Protein AF-A0A381P6W7-F1 (afdb_monomer)

Structure (mmCIF, N/CA/C/O backbone):
data_AF-A0A381P6W7-F1
#
_entry.id   AF-A0A381P6W7-F1
#
loop_
_atom_site.group_PDB
_atom_site.id
_atom_site.type_symbol
_atom_site.label_atom_id
_atom_site.label_alt_id
_atom_site.label_comp_id
_atom_site.label_asym_id
_atom_site.label_entity_id
_atom_site.label_seq_id
_atom_site.pdbx_PDB_ins_code
_atom_site.Cartn_x
_atom_site.Cartn_y
_atom_site.Cartn_z
_atom_site.occupancy
_atom_site.B_iso_or_equiv
_atom_site.auth_seq_id
_atom_site.auth_comp_id
_atom_site.auth_asym_id
_atom_site.auth_atom_id
_atom_site.pdbx_PDB_model_num
ATOM 1 N N . MET A 1 1 ? -20.034 16.689 25.564 1.00 32.31 1 MET A N 1
ATOM 2 C CA . MET A 1 1 ? -18.617 16.854 25.179 1.00 32.31 1 MET A CA 1
ATOM 3 C C . MET A 1 1 ? -18.414 16.086 23.883 1.00 32.31 1 MET A C 1
ATOM 5 O O . MET A 1 1 ? -18.655 14.887 23.873 1.00 32.31 1 MET A O 1
ATOM 9 N N . LEU A 1 2 ? -18.124 16.777 22.779 1.00 26.62 2 LEU A N 1
ATOM 10 C CA . LEU A 1 2 ? -17.873 16.148 21.479 1.00 26.62 2 LEU A CA 1
ATOM 11 C C . LEU A 1 2 ? -16.421 15.651 21.449 1.00 26.62 2 LEU A C 1
ATOM 13 O O . LEU A 1 2 ? -15.501 16.425 21.688 1.00 26.62 2 LEU A O 1
ATOM 17 N N . ASN A 1 3 ? -16.228 14.355 21.204 1.00 25.84 3 ASN A N 1
ATOM 18 C CA . ASN A 1 3 ? -14.910 13.740 21.046 1.00 25.84 3 ASN A CA 1
ATOM 19 C C . ASN A 1 3 ? -14.319 14.146 19.683 1.00 25.84 3 ASN A C 1
ATOM 21 O O . ASN A 1 3 ? -14.668 13.560 18.660 1.00 25.84 3 ASN A O 1
ATOM 25 N N . SER A 1 4 ? -13.421 15.135 19.669 1.00 38.97 4 SER A N 1
ATOM 26 C CA . SER A 1 4 ? -12.798 15.690 18.452 1.00 38.97 4 SER A CA 1
ATOM 27 C C . SER A 1 4 ? -11.768 14.786 17.753 1.00 38.97 4 SER A C 1
ATOM 29 O O . SER A 1 4 ? -11.229 15.178 16.725 1.00 38.97 4 SER A O 1
ATOM 31 N N . ASN A 1 5 ? -11.514 13.562 18.226 1.00 38.50 5 ASN A N 1
ATOM 32 C CA . ASN A 1 5 ? -10.477 12.695 17.639 1.00 38.50 5 ASN A CA 1
ATOM 33 C C . ASN A 1 5 ? -10.907 11.933 16.371 1.00 38.50 5 ASN A C 1
ATOM 35 O O . ASN A 1 5 ? -10.076 11.296 15.739 1.00 38.50 5 ASN A O 1
ATOM 39 N N . VAL A 1 6 ? -12.181 11.999 15.968 1.00 43.09 6 VAL A N 1
ATOM 40 C CA . VAL A 1 6 ? -12.683 11.298 14.764 1.00 43.09 6 VAL A CA 1
ATOM 41 C C . VAL A 1 6 ? -12.583 12.176 13.501 1.00 43.09 6 VAL A C 1
ATOM 43 O O . VAL A 1 6 ? -12.668 11.684 12.380 1.00 43.09 6 VAL A O 1
ATOM 46 N N . ILE A 1 7 ? -12.354 13.486 13.659 1.00 36.97 7 ILE A N 1
ATOM 47 C CA . ILE A 1 7 ? -12.420 14.474 12.566 1.00 36.97 7 ILE A CA 1
ATOM 48 C C . ILE A 1 7 ? -11.068 14.660 11.842 1.00 36.97 7 ILE A C 1
ATOM 50 O O . ILE A 1 7 ? -11.019 15.304 10.799 1.00 36.97 7 ILE A O 1
ATOM 54 N N . ASN A 1 8 ? -9.975 14.035 12.292 1.00 41.69 8 ASN A N 1
ATOM 55 C CA . ASN A 1 8 ? -8.680 14.178 11.605 1.00 41.69 8 ASN A CA 1
ATOM 56 C C . ASN A 1 8 ? -8.619 13.469 10.242 1.00 41.69 8 ASN A C 1
ATOM 58 O O . ASN A 1 8 ? -7.944 13.958 9.342 1.00 41.69 8 ASN A O 1
ATOM 62 N N . ILE A 1 9 ? -9.386 12.394 10.035 1.00 45.78 9 ILE A N 1
ATOM 63 C CA . ILE A 1 9 ? -9.419 11.667 8.749 1.00 45.78 9 ILE A CA 1
ATOM 64 C C . ILE A 1 9 ? -10.172 12.468 7.670 1.00 45.78 9 ILE A C 1
ATOM 66 O O . ILE A 1 9 ? -9.955 12.291 6.475 1.00 45.78 9 ILE A O 1
ATOM 70 N N . PHE A 1 10 ? -11.072 13.369 8.086 1.00 45.06 10 PHE A N 1
ATOM 71 C CA . PHE A 1 10 ? -11.907 14.157 7.177 1.00 45.06 10 PHE A CA 1
ATOM 72 C C . PHE A 1 10 ? -11.342 15.553 6.875 1.00 45.06 10 PHE A C 1
ATOM 74 O O . PHE A 1 10 ? -11.806 16.178 5.923 1.00 45.06 10 PHE A O 1
ATOM 81 N N . GLN A 1 11 ? -10.375 16.053 7.659 1.00 39.72 11 GLN A N 1
ATOM 82 C CA . GLN A 1 11 ? -9.854 17.424 7.532 1.00 39.72 11 GLN A CA 1
ATOM 83 C C . GLN A 1 11 ? -8.329 17.543 7.366 1.00 39.72 11 GLN A C 1
ATOM 85 O O . GLN A 1 11 ? -7.856 18.643 7.090 1.00 39.72 11 GLN A O 1
ATOM 90 N N . ALA A 1 12 ? -7.546 16.462 7.467 1.00 41.47 12 ALA A N 1
ATOM 91 C CA . ALA A 1 12 ? -6.100 16.535 7.248 1.00 41.47 12 ALA A CA 1
ATOM 92 C C . ALA A 1 12 ? -5.751 16.594 5.749 1.00 41.47 12 ALA A C 1
ATOM 94 O O . ALA A 1 12 ? -5.528 15.597 5.061 1.00 41.47 12 ALA A O 1
ATOM 95 N N . SER A 1 13 ? -5.713 17.827 5.258 1.00 51.69 13 SER A N 1
ATOM 96 C CA . SER A 1 13 ? -4.977 18.278 4.086 1.00 51.69 13 SER A CA 1
ATOM 97 C C . SER A 1 13 ? -3.595 17.604 3.964 1.00 51.69 13 SER A C 1
ATOM 99 O O . SER A 1 13 ? -2.804 17.611 4.898 1.00 51.69 13 SER A O 1
ATOM 101 N N . ASP A 1 14 ? -3.330 17.053 2.776 1.00 51.72 14 ASP A N 1
ATOM 102 C CA . ASP A 1 14 ? -2.030 16.620 2.208 1.00 51.72 14 ASP A CA 1
ATOM 103 C C . ASP A 1 14 ? -1.513 15.191 2.446 1.00 51.72 14 ASP A C 1
ATOM 105 O O . ASP A 1 14 ? -0.741 14.722 1.605 1.00 51.72 14 ASP A O 1
ATOM 109 N N . ASN A 1 15 ? -2.035 14.446 3.426 1.00 61.44 15 ASN A N 1
ATOM 110 C CA . ASN A 1 15 ? -1.612 13.059 3.716 1.00 61.44 15 ASN A CA 1
ATOM 111 C C . ASN A 1 15 ? -2.763 12.035 3.729 1.00 61.44 15 ASN A C 1
ATOM 113 O O . ASN A 1 15 ? -2.717 11.059 4.472 1.00 61.44 15 ASN A O 1
ATOM 117 N N . SER A 1 16 ? -3.812 12.236 2.927 1.00 77.31 16 SER A N 1
ATOM 118 C CA . SER A 1 16 ? -4.831 11.192 2.775 1.00 77.31 16 SER A CA 1
ATOM 119 C C . SER A 1 16 ? -4.233 9.953 2.098 1.00 77.31 16 SER A C 1
ATOM 121 O O . SER A 1 16 ? -3.301 10.058 1.292 1.00 77.31 16 SER A O 1
ATOM 123 N N . ALA A 1 17 ? -4.774 8.776 2.401 1.00 80.00 17 ALA A N 1
ATOM 124 C CA . ALA A 1 17 ? -4.311 7.528 1.811 1.00 80.00 17 ALA A CA 1
ATOM 125 C C . ALA A 1 17 ? -4.386 7.541 0.271 1.00 80.00 17 ALA A C 1
ATOM 127 O O . ALA A 1 17 ? -3.488 7.031 -0.394 1.00 80.00 17 ALA A O 1
ATOM 128 N N . GLU A 1 18 ? -5.383 8.213 -0.317 1.00 86.62 18 GLU A N 1
ATOM 129 C CA . GLU A 1 18 ? -5.460 8.403 -1.770 1.00 86.62 18 GLU A CA 1
ATOM 130 C C . GLU A 1 18 ? -4.269 9.208 -2.303 1.00 86.62 18 GLU A C 1
ATOM 132 O O . GLU A 1 18 ? -3.668 8.823 -3.303 1.00 86.62 18 GLU A O 1
ATOM 137 N N . LYS A 1 19 ? -3.882 10.298 -1.623 1.00 85.19 19 LYS A N 1
ATOM 138 C CA . LYS A 1 19 ? -2.710 11.102 -2.008 1.00 85.19 19 LYS A CA 1
ATOM 139 C C . LYS A 1 19 ? -1.411 10.308 -1.880 1.00 85.19 19 LYS A C 1
ATOM 141 O O . LYS A 1 19 ? -0.513 10.496 -2.693 1.00 85.19 19 LYS A O 1
ATOM 146 N N . ILE A 1 20 ? -1.301 9.439 -0.876 1.00 86.56 20 ILE A N 1
ATOM 147 C CA . ILE A 1 20 ? -0.144 8.552 -0.691 1.00 86.56 20 ILE A CA 1
ATOM 148 C C . ILE A 1 20 ? -0.013 7.586 -1.868 1.00 86.56 20 ILE A C 1
ATOM 150 O O . ILE A 1 20 ? 1.050 7.510 -2.485 1.00 86.56 20 ILE A O 1
ATOM 154 N N . PHE A 1 21 ? -1.098 6.901 -2.228 1.00 91.06 21 PHE A N 1
ATOM 155 C CA . PHE A 1 21 ? -1.083 5.984 -3.365 1.00 91.06 21 PHE A CA 1
ATOM 156 C C . PHE A 1 21 ? -0.881 6.722 -4.694 1.00 91.06 21 PHE A C 1
ATOM 158 O O . PHE A 1 21 ? -0.178 6.210 -5.562 1.00 91.06 21 PHE A O 1
ATOM 165 N N . GLN A 1 22 ? -1.399 7.948 -4.832 1.00 91.44 22 GLN A N 1
ATOM 166 C CA . GLN A 1 22 ? -1.153 8.765 -6.020 1.00 91.44 22 GLN A CA 1
ATOM 167 C C . GLN A 1 22 ? 0.331 9.119 -6.146 1.00 91.44 22 GLN A C 1
ATOM 169 O O . GLN A 1 22 ? 0.910 8.922 -7.208 1.00 91.44 22 GLN A O 1
ATOM 174 N N . LYS A 1 23 ? 0.975 9.551 -5.051 1.00 89.06 23 LYS A N 1
ATOM 175 C CA . LYS A 1 23 ? 2.422 9.817 -5.028 1.00 89.06 23 LYS A CA 1
ATOM 176 C C . LYS A 1 23 ? 3.233 8.578 -5.413 1.00 89.06 23 LYS A C 1
ATOM 178 O O . LYS A 1 23 ? 4.191 8.706 -6.163 1.00 89.06 23 LYS A O 1
ATOM 183 N N . MET A 1 24 ? 2.855 7.387 -4.936 1.00 90.00 24 MET A N 1
ATOM 184 C CA . MET A 1 24 ? 3.524 6.143 -5.343 1.00 90.00 24 MET A CA 1
ATOM 185 C C . MET A 1 24 ? 3.359 5.844 -6.834 1.00 90.00 24 MET A C 1
ATOM 187 O O . MET A 1 24 ? 4.326 5.450 -7.485 1.00 90.00 24 MET A O 1
ATOM 191 N N . SER A 1 25 ? 2.163 6.057 -7.384 1.00 93.81 25 SER A N 1
ATOM 192 C CA . SER A 1 25 ? 1.921 5.900 -8.819 1.00 93.81 25 SER A CA 1
ATOM 193 C C . SER A 1 25 ? 2.780 6.865 -9.638 1.00 93.81 25 SER A C 1
ATOM 195 O O . SER A 1 25 ? 3.479 6.442 -10.558 1.00 93.81 25 SER A O 1
ATOM 197 N N . ASP A 1 26 ? 2.777 8.149 -9.276 1.00 91.75 26 ASP A N 1
ATOM 198 C CA . ASP A 1 26 ? 3.533 9.192 -9.974 1.00 91.75 26 ASP A CA 1
ATOM 199 C C . ASP A 1 26 ? 5.044 8.918 -9.918 1.00 91.75 26 ASP A C 1
ATOM 201 O O . ASP A 1 26 ? 5.742 9.049 -10.923 1.00 91.75 26 ASP A O 1
ATOM 205 N N . GLU A 1 27 ? 5.548 8.479 -8.762 1.00 90.06 27 GLU A N 1
ATOM 206 C CA . GLU A 1 27 ? 6.958 8.144 -8.564 1.00 90.06 27 GLU A CA 1
ATOM 207 C C . GLU A 1 27 ? 7.391 6.939 -9.416 1.00 90.06 27 GLU A C 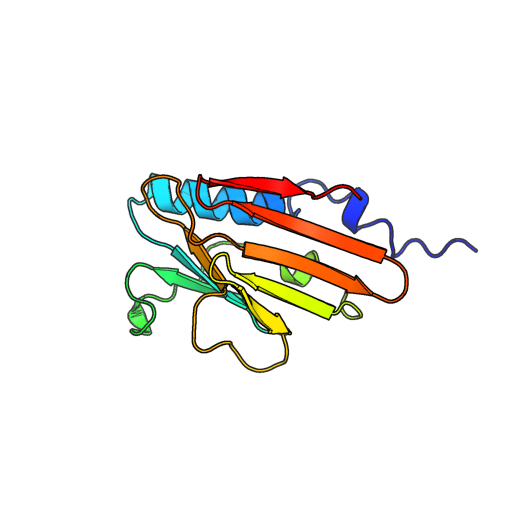1
ATOM 209 O O . GLU A 1 27 ? 8.476 6.954 -10.005 1.00 90.06 27 GLU A O 1
ATOM 214 N N . SER A 1 28 ? 6.543 5.908 -9.523 1.00 92.06 28 SER A N 1
ATOM 215 C CA . SER A 1 28 ? 6.802 4.734 -10.367 1.00 92.06 28 SER A CA 1
ATOM 216 C C . SER A 1 28 ? 6.924 5.114 -11.845 1.00 92.06 28 SER A C 1
ATOM 218 O O . SER A 1 28 ? 7.872 4.697 -12.522 1.00 92.06 28 SER A O 1
ATOM 220 N N . VAL A 1 29 ? 6.012 5.965 -12.328 1.00 93.75 29 VAL A N 1
ATOM 221 C CA . VAL A 1 29 ? 6.030 6.501 -13.697 1.00 93.75 29 VAL A CA 1
ATOM 222 C C . VAL A 1 29 ? 7.266 7.372 -13.921 1.00 93.75 29 VAL A C 1
ATOM 224 O O . VAL A 1 29 ? 7.988 7.174 -14.898 1.00 93.75 29 VAL A O 1
ATOM 227 N N . LEU A 1 30 ? 7.551 8.302 -13.004 1.00 90.00 30 LEU A N 1
ATOM 228 C CA . LEU A 1 30 ? 8.674 9.236 -13.112 1.00 90.00 30 LEU A CA 1
ATOM 229 C C . LEU A 1 30 ? 10.024 8.514 -13.162 1.00 90.00 30 LEU A C 1
ATOM 231 O O . LEU A 1 30 ? 10.896 8.879 -13.952 1.00 90.00 30 LEU A O 1
ATOM 235 N N . LYS A 1 31 ? 10.206 7.490 -12.323 1.00 88.50 31 LYS A N 1
ATOM 236 C CA . LYS A 1 31 ? 11.450 6.713 -12.264 1.00 88.50 31 LYS A CA 1
ATOM 237 C C . LYS A 1 31 ? 11.548 5.637 -13.339 1.00 88.50 31 LYS A C 1
ATOM 239 O O . LYS A 1 31 ? 12.646 5.135 -13.579 1.00 88.50 31 LYS A O 1
ATOM 244 N N . GLY A 1 32 ? 10.434 5.260 -13.966 1.00 91.12 32 GLY A N 1
ATOM 245 C CA . GLY A 1 32 ? 10.387 4.122 -14.880 1.00 91.12 32 GLY A CA 1
ATOM 246 C C . GLY A 1 32 ? 10.612 2.783 -14.166 1.00 91.12 32 GLY A C 1
ATOM 247 O O . GLY A 1 32 ? 11.197 1.872 -14.753 1.00 91.12 32 GLY A O 1
ATOM 248 N N . ARG A 1 33 ? 10.227 2.680 -12.885 1.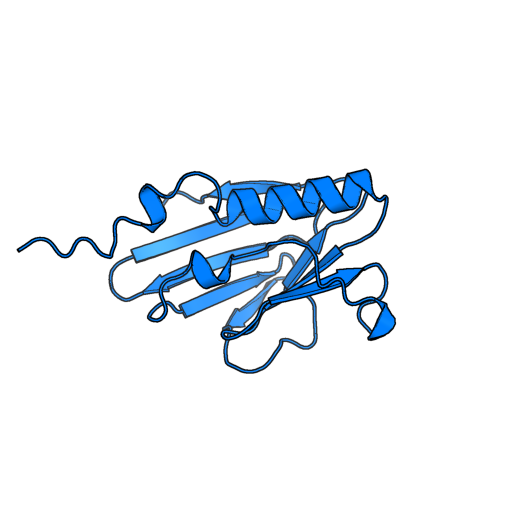00 91.56 33 ARG A N 1
ATOM 249 C CA . ARG A 1 33 ? 10.511 1.534 -12.000 1.00 91.56 33 ARG A CA 1
ATOM 250 C C . ARG A 1 33 ? 9.262 1.056 -11.273 1.00 91.56 33 ARG A C 1
ATOM 252 O O . ARG A 1 33 ? 8.430 1.876 -10.890 1.00 91.56 33 ARG A O 1
ATOM 259 N N . THR A 1 34 ? 9.132 -0.251 -11.059 1.00 93.44 34 THR A N 1
ATOM 260 C CA . THR A 1 34 ? 7.985 -0.793 -10.308 1.00 93.44 34 THR A CA 1
ATOM 261 C C . THR A 1 34 ? 8.190 -0.537 -8.821 1.00 93.44 34 THR A C 1
ATOM 263 O O . THR A 1 34 ? 9.287 -0.765 -8.318 1.00 93.44 34 THR A O 1
ATOM 266 N N . LEU A 1 35 ? 7.151 -0.085 -8.118 1.00 92.50 35 LEU A N 1
ATOM 267 C CA . LEU A 1 35 ? 7.166 0.081 -6.662 1.00 92.50 35 LEU A CA 1
ATOM 268 C C . LEU A 1 35 ? 6.204 -0.908 -6.006 1.00 92.50 35 LEU A C 1
ATOM 270 O O . LEU A 1 35 ? 5.051 -1.025 -6.411 1.00 92.50 35 LEU A O 1
ATOM 274 N N . HIS A 1 36 ? 6.668 -1.593 -4.970 1.00 92.75 36 HIS A N 1
ATOM 275 C CA . HIS A 1 36 ? 5.930 -2.612 -4.235 1.00 92.75 36 HIS A CA 1
ATOM 276 C C . HIS A 1 36 ? 5.702 -2.151 -2.805 1.00 92.75 36 HIS A C 1
ATOM 278 O O . HIS A 1 36 ? 6.662 -1.994 -2.054 1.00 92.75 36 HIS A O 1
ATOM 284 N N . TRP A 1 37 ? 4.444 -1.955 -2.425 1.00 91.75 37 TRP A N 1
ATOM 285 C CA . TRP A 1 37 ? 4.067 -1.507 -1.092 1.00 91.75 37 TRP A CA 1
ATOM 286 C C . TRP A 1 37 ? 3.694 -2.687 -0.198 1.00 91.75 37 TRP A C 1
ATOM 288 O O . TRP A 1 37 ? 2.832 -3.504 -0.535 1.00 91.75 37 TRP A O 1
ATOM 298 N N . PHE A 1 38 ? 4.350 -2.753 0.953 1.00 89.81 38 PHE A N 1
ATOM 299 C CA . PHE A 1 38 ? 4.132 -3.725 2.012 1.00 89.81 38 PHE A CA 1
ATOM 300 C C . PHE A 1 38 ? 3.682 -3.006 3.272 1.00 89.81 38 PHE A C 1
ATOM 302 O O . PHE A 1 38 ? 4.145 -1.906 3.580 1.00 89.81 38 PHE A O 1
ATOM 309 N N . LEU A 1 39 ? 2.819 -3.676 4.022 1.00 88.62 39 LEU A N 1
ATOM 310 C CA . LEU A 1 39 ? 2.221 -3.134 5.224 1.00 88.62 39 LEU A CA 1
ATOM 311 C C . LEU A 1 39 ? 2.150 -4.216 6.300 1.00 88.62 39 LEU A C 1
ATOM 313 O O . LEU A 1 39 ? 1.707 -5.334 6.030 1.00 88.62 39 LEU A O 1
ATOM 317 N N . ASN A 1 40 ? 2.538 -3.853 7.515 1.00 87.44 40 ASN A N 1
ATOM 318 C CA . ASN A 1 40 ? 2.026 -4.462 8.736 1.00 87.44 40 ASN A CA 1
ATOM 319 C C . ASN A 1 40 ? 1.427 -3.340 9.615 1.00 87.44 40 ASN A C 1
ATOM 321 O O . ASN A 1 40 ? 1.398 -2.175 9.217 1.00 87.44 40 ASN A O 1
ATOM 325 N N . ASN A 1 41 ? 0.929 -3.652 10.807 1.00 83.88 41 ASN A N 1
ATOM 326 C CA . ASN A 1 41 ? 0.306 -2.650 11.681 1.00 83.88 41 ASN A CA 1
ATOM 327 C C . ASN A 1 41 ? 1.305 -1.731 12.424 1.00 83.88 41 ASN A C 1
ATOM 329 O O . ASN A 1 41 ? 0.878 -0.897 13.223 1.00 83.88 41 ASN A O 1
ATOM 333 N N . LYS A 1 42 ? 2.617 -1.882 12.192 1.00 83.50 42 LYS A N 1
ATOM 334 C CA . LYS A 1 42 ? 3.703 -1.130 12.853 1.00 83.50 42 LYS A CA 1
ATOM 335 C C . LYS A 1 42 ? 4.550 -0.309 11.886 1.00 83.50 42 LYS A C 1
ATOM 337 O O . LYS A 1 42 ? 5.105 0.710 12.285 1.00 83.50 42 LYS A O 1
ATOM 342 N N . GLU A 1 43 ? 4.698 -0.763 10.652 1.00 84.38 43 GLU A N 1
ATOM 343 C CA . GLU A 1 43 ? 5.589 -0.191 9.656 1.00 84.38 43 GLU A CA 1
ATOM 344 C C . GLU A 1 43 ? 5.090 -0.427 8.226 1.00 84.38 43 GLU A C 1
ATOM 346 O O . GLU A 1 43 ? 4.365 -1.373 7.907 1.00 84.38 43 GLU A O 1
ATOM 351 N N . GLU A 1 44 ? 5.543 0.462 7.348 1.00 85.25 44 GLU A N 1
ATOM 352 C CA . GLU A 1 44 ? 5.331 0.416 5.909 1.00 85.25 44 GLU A CA 1
ATOM 353 C C . GLU A 1 44 ? 6.675 0.228 5.221 1.00 85.25 44 GLU A C 1
ATOM 355 O O . GLU A 1 44 ? 7.683 0.804 5.639 1.00 85.25 44 GLU A O 1
ATOM 360 N N . ARG A 1 45 ? 6.701 -0.558 4.145 1.00 85.88 45 ARG A N 1
ATOM 361 C CA . ARG A 1 45 ? 7.916 -0.751 3.348 1.00 85.88 45 ARG A CA 1
ATOM 362 C C . ARG A 1 45 ? 7.617 -0.629 1.868 1.00 85.88 45 ARG A C 1
ATOM 364 O O . ARG A 1 45 ? 6.568 -1.064 1.398 1.00 85.88 45 ARG A O 1
ATOM 371 N N . ILE A 1 46 ? 8.577 -0.072 1.139 1.00 86.69 46 ILE A N 1
ATOM 372 C CA . ILE A 1 46 ? 8.538 0.018 -0.316 1.00 86.69 46 ILE A CA 1
ATOM 373 C C . ILE A 1 46 ? 9.773 -0.673 -0.870 1.00 86.69 46 ILE A C 1
ATOM 375 O O . ILE A 1 46 ? 10.893 -0.400 -0.437 1.00 86.69 46 ILE A O 1
ATOM 379 N N . TYR A 1 47 ? 9.566 -1.538 -1.853 1.00 87.38 47 TYR A N 1
ATOM 380 C CA . TYR A 1 47 ? 10.640 -2.165 -2.612 1.00 87.38 47 TYR A CA 1
ATOM 381 C C . TYR A 1 47 ? 10.528 -1.788 -4.087 1.00 87.38 47 TYR A C 1
ATOM 383 O O . TYR A 1 47 ? 9.422 -1.642 -4.605 1.00 87.38 47 TYR A O 1
ATOM 391 N N . GLN A 1 48 ? 11.661 -1.640 -4.766 1.00 88.88 48 GLN A N 1
ATOM 392 C CA . GLN A 1 48 ? 11.725 -1.330 -6.191 1.00 88.88 48 GLN A CA 1
ATOM 393 C C . GLN A 1 48 ? 12.059 -2.568 -7.025 1.00 88.88 48 GLN A C 1
ATOM 395 O O . GLN A 1 48 ? 13.003 -3.277 -6.706 1.00 88.88 48 GLN A O 1
ATOM 400 N N . ASP A 1 49 ? 11.354 -2.769 -8.136 1.00 86.25 49 ASP A N 1
ATOM 401 C CA . ASP A 1 49 ? 11.565 -3.829 -9.138 1.00 86.25 49 ASP A CA 1
ATOM 402 C C . ASP A 1 49 ? 11.485 -5.279 -8.618 1.00 86.25 49 ASP A C 1
ATOM 404 O O . ASP A 1 49 ? 10.553 -5.997 -8.967 1.00 86.25 49 ASP A O 1
ATOM 408 N N . ASP A 1 50 ? 12.460 -5.730 -7.825 1.00 80.25 50 ASP A N 1
ATOM 409 C CA . ASP A 1 50 ? 12.486 -7.061 -7.215 1.00 80.25 50 ASP A CA 1
ATOM 410 C C . ASP A 1 50 ? 12.489 -6.936 -5.691 1.00 80.25 50 ASP A C 1
ATOM 412 O O . ASP A 1 50 ? 13.488 -6.570 -5.075 1.00 80.25 50 ASP A O 1
ATOM 416 N N . TYR A 1 51 ? 11.360 -7.264 -5.072 1.00 70.69 51 TYR A N 1
ATOM 417 C CA . TYR A 1 51 ? 11.187 -7.219 -3.622 1.00 70.69 51 TYR A CA 1
ATOM 418 C C . TYR A 1 51 ? 11.743 -8.452 -2.891 1.00 70.69 51 TYR A C 1
AT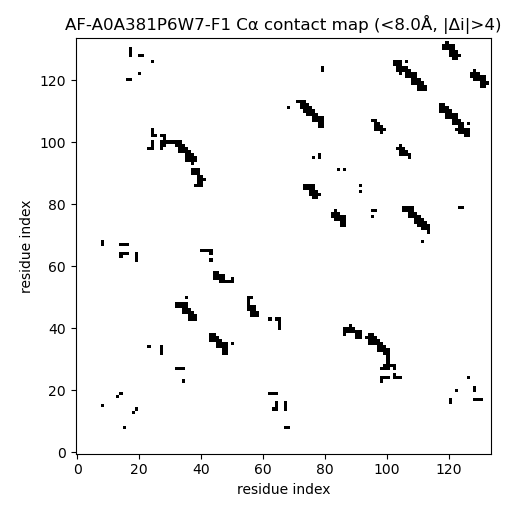OM 420 O O . TYR A 1 51 ? 11.689 -8.496 -1.663 1.00 70.69 51 TYR A O 1
ATOM 428 N N . GLN A 1 52 ? 12.273 -9.453 -3.603 1.00 69.38 52 GLN A N 1
ATOM 429 C CA . GLN A 1 52 ? 12.951 -10.595 -2.977 1.00 69.38 52 GLN A CA 1
ATOM 430 C C . GLN A 1 52 ? 14.407 -10.290 -2.604 1.00 69.38 52 GLN A C 1
ATOM 432 O O . GLN A 1 52 ? 15.029 -11.068 -1.879 1.00 69.38 52 GLN A O 1
ATOM 437 N N . ASN A 1 53 ? 14.946 -9.151 -3.050 1.00 66.19 53 ASN A N 1
ATOM 438 C CA . ASN A 1 53 ? 16.272 -8.676 -2.675 1.00 66.19 53 ASN A CA 1
ATOM 439 C C . ASN A 1 53 ? 16.171 -7.465 -1.726 1.00 66.19 53 ASN A C 1
ATOM 441 O O . ASN A 1 53 ? 15.526 -6.464 -2.032 1.00 66.19 53 ASN A O 1
ATOM 445 N N . ASN A 1 54 ? 16.846 -7.525 -0.574 1.00 61.69 54 ASN A N 1
ATOM 446 C CA . ASN A 1 54 ? 16.864 -6.433 0.409 1.00 61.69 54 ASN A CA 1
ATOM 447 C C . ASN A 1 54 ? 17.520 -5.146 -0.125 1.00 61.69 54 ASN A C 1
ATOM 449 O O . ASN A 1 54 ? 17.242 -4.069 0.398 1.00 61.69 54 ASN A O 1
ATOM 453 N N . GLU A 1 55 ? 18.359 -5.234 -1.163 1.00 58.44 55 GLU A N 1
ATOM 454 C CA . GLU A 1 55 ? 18.977 -4.071 -1.825 1.00 58.44 55 GLU A CA 1
ATOM 455 C C . GLU A 1 55 ? 17.961 -3.183 -2.566 1.00 58.44 55 GLU A C 1
ATOM 457 O O . GLU A 1 55 ? 18.257 -2.034 -2.888 1.00 58.44 55 GLU A O 1
ATOM 462 N N . SER A 1 56 ? 16.750 -3.695 -2.796 1.00 62.16 56 SER A N 1
ATOM 463 C CA . SER A 1 56 ? 15.653 -2.992 -3.463 1.00 62.16 56 SER A CA 1
ATOM 464 C C . SER A 1 56 ? 14.800 -2.138 -2.524 1.00 62.16 56 SER A C 1
ATOM 466 O O . SER A 1 56 ? 13.869 -1.474 -2.983 1.00 62.16 56 SER A O 1
ATOM 468 N N . PHE A 1 57 ? 15.060 -2.173 -1.214 1.00 66.56 57 PHE A N 1
ATOM 469 C CA . PHE A 1 57 ? 14.316 -1.384 -0.236 1.00 66.56 57 PHE A CA 1
ATOM 470 C C . PHE A 1 57 ? 14.570 0.116 -0.436 1.00 66.56 57 PHE A C 1
ATOM 472 O O . PHE A 1 57 ? 15.709 0.583 -0.380 1.00 66.56 57 PHE A O 1
ATOM 479 N N . ILE A 1 58 ? 13.498 0.889 -0.616 1.00 68.50 58 ILE A N 1
ATOM 480 C CA . ILE A 1 58 ? 13.559 2.349 -0.683 1.00 68.50 58 ILE A CA 1
ATOM 481 C C . ILE A 1 58 ? 13.007 2.914 0.620 1.00 68.50 58 ILE A C 1
ATOM 483 O O . ILE A 1 58 ? 11.816 2.820 0.898 1.00 68.50 58 ILE A O 1
ATOM 487 N N . GLN A 1 59 ? 13.876 3.565 1.393 1.00 57.84 59 GLN A N 1
ATOM 488 C CA . GLN A 1 59 ? 13.486 4.232 2.636 1.00 57.84 59 GLN A CA 1
ATOM 489 C C . GLN A 1 59 ? 12.762 5.574 2.399 1.00 57.84 59 GLN A C 1
ATOM 491 O O . GLN A 1 59 ? 12.031 6.029 3.270 1.00 57.84 59 GLN A O 1
ATOM 496 N N . SER A 1 60 ? 12.975 6.236 1.252 1.00 53.47 60 SER A N 1
ATOM 497 C CA . SER A 1 60 ? 12.666 7.667 1.066 1.00 53.47 60 SER A CA 1
ATOM 498 C C . SER A 1 60 ? 11.431 7.966 0.208 1.00 53.47 60 SER A C 1
ATOM 500 O O . SER A 1 60 ? 11.488 8.736 -0.755 1.00 53.47 60 SER A O 1
ATOM 502 N N . LEU A 1 61 ? 10.292 7.403 0.571 1.00 60.00 61 LEU A N 1
ATOM 503 C CA . LEU A 1 61 ? 9.026 8.051 0.264 1.00 60.00 61 LEU A CA 1
ATOM 504 C C . LEU A 1 61 ? 8.403 8.300 1.636 1.00 60.00 61 LEU A C 1
ATOM 506 O O . LEU A 1 61 ? 8.208 7.337 2.368 1.00 60.00 61 LEU A O 1
ATOM 510 N N . ASP A 1 62 ? 8.200 9.566 2.026 1.00 62.56 62 ASP A N 1
ATOM 511 C CA . ASP A 1 62 ? 7.533 9.956 3.284 1.00 62.56 62 ASP A CA 1
ATOM 512 C C . ASP A 1 62 ? 6.061 9.496 3.239 1.00 62.56 62 ASP A C 1
ATOM 514 O O . ASP A 1 62 ? 5.122 10.293 3.146 1.00 62.56 62 ASP A O 1
ATOM 518 N N . LEU A 1 63 ? 5.852 8.181 3.214 1.00 67.00 63 LEU A N 1
ATOM 519 C CA . LEU A 1 63 ? 4.557 7.548 3.298 1.00 67.00 63 LEU A CA 1
ATOM 520 C C . LEU A 1 63 ? 4.235 7.383 4.762 1.00 67.00 63 LEU A C 1
ATOM 522 O O . LEU A 1 63 ? 4.982 6.803 5.544 1.00 67.00 63 LEU A O 1
ATOM 526 N N . LYS A 1 64 ? 3.116 7.990 5.110 1.00 75.00 64 LYS A N 1
ATOM 527 C CA . LYS A 1 64 ? 2.592 8.078 6.458 1.00 75.00 64 LYS A CA 1
ATOM 528 C C . LYS A 1 64 ? 1.159 7.563 6.439 1.00 75.00 64 LYS A C 1
ATOM 530 O O . LYS A 1 64 ? 0.251 8.218 6.946 1.00 75.00 64 LYS A O 1
ATOM 535 N N . PHE A 1 65 ? 0.935 6.440 5.751 1.00 83.88 65 PHE A N 1
ATOM 536 C CA . PHE A 1 65 ? -0.392 5.841 5.648 1.00 83.88 65 PHE A CA 1
ATOM 537 C C . PHE A 1 65 ? -0.839 5.371 7.029 1.00 83.88 65 PHE A C 1
ATOM 539 O O . PHE A 1 65 ? -1.951 5.701 7.431 1.00 83.88 65 PHE A O 1
ATOM 546 N N . LEU A 1 66 ? 0.034 4.716 7.796 1.00 82.94 66 LEU A N 1
ATOM 547 C CA . LEU A 1 66 ? -0.231 4.344 9.182 1.00 82.94 66 LEU A CA 1
ATOM 548 C C . LEU A 1 66 ? -0.495 5.572 10.066 1.00 82.94 66 LEU A C 1
ATOM 550 O O . LEU A 1 66 ? -1.405 5.515 10.885 1.00 82.94 66 LEU A O 1
ATOM 554 N N . ASP A 1 67 ? 0.180 6.709 9.848 1.00 80.38 67 ASP A N 1
ATOM 555 C CA . ASP A 1 67 ? -0.130 7.955 10.578 1.00 80.38 67 ASP A CA 1
ATOM 556 C C . ASP A 1 67 ? -1.520 8.519 10.214 1.00 80.38 67 ASP A C 1
ATOM 558 O O . ASP A 1 67 ? -2.108 9.284 10.982 1.00 80.38 67 ASP A O 1
ATOM 562 N N . SER A 1 68 ? -2.050 8.173 9.033 1.00 74.56 68 SER A N 1
ATOM 563 C CA . SER A 1 68 ? -3.403 8.552 8.601 1.00 74.56 68 SER A CA 1
ATOM 564 C C . SER A 1 68 ? -4.497 7.645 9.183 1.00 74.56 68 SER A C 1
ATOM 566 O O . SER A 1 68 ? -5.685 7.975 9.101 1.00 74.56 68 SER A O 1
ATOM 568 N N . VAL A 1 69 ? -4.109 6.522 9.796 1.00 79.06 69 VAL A N 1
ATOM 569 C CA . VAL A 1 69 ? -5.005 5.525 10.387 1.00 79.06 69 VAL A CA 1
ATOM 570 C C . VAL A 1 69 ? -4.987 5.648 11.912 1.00 79.06 69 VAL A C 1
ATOM 572 O O . VAL A 1 69 ? -3.948 5.828 12.539 1.00 79.06 69 VAL A O 1
ATOM 575 N N . SER A 1 70 ? -6.159 5.567 12.548 1.00 80.88 70 SER A N 1
ATOM 576 C CA . SER A 1 70 ? -6.214 5.560 14.012 1.00 80.88 70 SER A CA 1
ATOM 577 C C . SER A 1 70 ? -5.701 4.228 14.559 1.00 80.88 70 SER A C 1
ATOM 579 O O . SER A 1 70 ? -6.005 3.176 14.006 1.00 80.88 70 SER A O 1
ATOM 581 N N . SER A 1 71 ? -4.979 4.253 15.680 1.00 79.38 71 SER A N 1
ATOM 582 C CA . SER A 1 71 ? -4.394 3.051 16.290 1.00 79.38 71 SER A CA 1
ATOM 583 C C . SER A 1 71 ? -5.416 2.006 16.756 1.00 79.38 71 SER A C 1
ATOM 585 O O . SER A 1 71 ? -5.040 0.867 17.015 1.00 79.38 71 SER A O 1
ATOM 587 N N . ASP A 1 72 ? -6.697 2.372 16.872 1.00 85.12 72 ASP A N 1
ATOM 588 C CA . ASP A 1 72 ? -7.803 1.466 17.204 1.00 85.12 72 ASP A CA 1
ATOM 589 C C . ASP A 1 72 ? -8.499 0.859 15.972 1.00 85.12 72 ASP A C 1
ATOM 591 O O . ASP A 1 72 ? -9.521 0.182 16.112 1.00 85.12 72 ASP A O 1
ATOM 595 N N . SER A 1 73 ? -7.988 1.135 14.770 1.00 88.06 73 SER A N 1
ATOM 596 C CA . SER A 1 73 ? -8.594 0.707 13.511 1.00 88.06 73 SER A CA 1
ATOM 597 C C . SER A 1 73 ? -7.998 -0.603 13.005 1.00 88.06 73 SER A C 1
ATOM 599 O O . SER A 1 73 ? -6.788 -0.809 13.018 1.00 88.06 73 SER A O 1
ATOM 601 N N . GLU A 1 74 ? -8.864 -1.474 12.501 1.00 92.19 74 GLU A N 1
ATOM 602 C CA . GLU A 1 74 ? -8.491 -2.643 11.715 1.00 92.19 74 GLU A CA 1
ATOM 603 C C . GLU A 1 74 ? -8.292 -2.229 10.252 1.00 92.19 74 GLU A C 1
ATOM 605 O O . GLU A 1 74 ? -9.096 -1.470 9.698 1.00 92.19 74 GLU A O 1
ATOM 610 N N . ILE A 1 75 ? -7.237 -2.751 9.622 1.00 92.81 75 ILE A N 1
ATOM 611 C CA . ILE A 1 75 ? -6.960 -2.568 8.197 1.00 92.81 75 ILE A CA 1
ATOM 612 C C . ILE A 1 75 ? -7.134 -3.918 7.500 1.00 92.81 75 ILE A C 1
ATOM 614 O O . ILE A 1 75 ? -6.495 -4.908 7.862 1.00 92.81 75 ILE A O 1
ATOM 618 N N . ILE A 1 76 ? -7.991 -3.945 6.484 1.00 94.81 76 ILE A N 1
ATOM 619 C CA . ILE A 1 76 ? -8.265 -5.115 5.649 1.00 94.81 76 ILE A CA 1
ATOM 620 C C . ILE A 1 76 ? -7.961 -4.744 4.201 1.00 94.81 76 ILE A C 1
ATOM 622 O O . ILE A 1 76 ? -8.452 -3.730 3.703 1.00 94.81 76 ILE A O 1
ATOM 626 N N . ILE A 1 77 ? -7.169 -5.564 3.518 1.00 95.12 77 ILE A N 1
ATOM 627 C CA . ILE A 1 77 ? -6.793 -5.366 2.119 1.00 95.12 77 ILE A CA 1
ATOM 628 C C . ILE A 1 77 ? -7.327 -6.531 1.295 1.00 95.12 77 ILE A C 1
ATOM 630 O O . ILE A 1 77 ? -6.946 -7.675 1.516 1.00 95.12 77 ILE A O 1
ATOM 634 N N . LEU A 1 78 ? -8.189 -6.228 0.328 1.00 96.12 78 LEU A N 1
ATOM 635 C CA . LEU A 1 78 ? -8.670 -7.174 -0.674 1.00 96.12 78 LEU A CA 1
ATOM 636 C C . LEU A 1 78 ? -7.956 -6.895 -1.996 1.00 96.12 78 LEU A C 1
ATOM 638 O O . LEU A 1 78 ? -8.214 -5.869 -2.626 1.00 96.12 78 LEU A O 1
ATOM 642 N N . THR A 1 79 ? -7.059 -7.780 -2.425 1.00 94.62 79 THR A N 1
ATOM 643 C CA . THR A 1 79 ? -6.352 -7.616 -3.703 1.00 94.62 79 THR A CA 1
ATOM 644 C C . THR A 1 79 ? -7.305 -7.805 -4.882 1.00 94.62 79 THR A C 1
ATOM 646 O O . THR A 1 79 ? -8.338 -8.469 -4.765 1.00 94.62 79 THR A O 1
ATOM 649 N N . ALA A 1 80 ? -6.953 -7.281 -6.060 1.00 92.75 80 ALA A N 1
ATOM 650 C CA . ALA A 1 80 ? -7.754 -7.491 -7.271 1.00 92.75 80 ALA A CA 1
ATOM 651 C C . ALA A 1 80 ? -7.889 -8.977 -7.667 1.00 92.75 80 ALA A C 1
ATOM 653 O O . ALA A 1 80 ? -8.809 -9.338 -8.397 1.00 92.75 80 ALA A O 1
ATOM 654 N N . GLN A 1 81 ? -7.000 -9.846 -7.172 1.00 89.56 81 GLN A N 1
ATOM 655 C CA . GLN A 1 81 ? -7.066 -11.297 -7.370 1.00 89.56 81 GLN A CA 1
ATOM 656 C C . GLN A 1 81 ? -8.008 -11.996 -6.369 1.00 89.56 81 GLN A C 1
ATOM 658 O O . GLN A 1 81 ? -8.177 -13.210 -6.443 1.00 89.56 81 GLN A O 1
ATOM 663 N N . GLY A 1 82 ? -8.627 -11.251 -5.447 1.00 91.38 82 GLY A N 1
ATOM 664 C CA . GLY A 1 82 ? -9.588 -11.767 -4.471 1.00 91.38 82 GLY A CA 1
ATOM 665 C C . GLY A 1 82 ? -8.969 -12.288 -3.173 1.00 91.38 82 GLY A C 1
ATOM 666 O O . GLY A 1 82 ? -9.667 -12.935 -2.395 1.00 91.38 82 GLY A O 1
ATOM 667 N N . MET A 1 83 ? -7.683 -12.023 -2.922 1.00 92.50 83 MET A N 1
ATOM 668 C CA . MET A 1 83 ? -7.030 -12.399 -1.666 1.00 92.50 83 MET A CA 1
ATOM 669 C C . MET A 1 83 ? -7.299 -11.337 -0.600 1.00 92.50 83 MET A C 1
ATOM 671 O O . MET A 1 83 ? -7.011 -10.162 -0.821 1.00 92.50 83 MET A O 1
ATOM 675 N N . GLU A 1 84 ? -7.834 -11.748 0.549 1.00 94.69 84 GLU A N 1
ATOM 676 C CA . GLU A 1 84 ? -8.057 -10.874 1.704 1.00 94.69 84 GLU A CA 1
ATOM 677 C C . GLU A 1 84 ? -6.917 -11.024 2.718 1.00 94.69 84 GLU A C 1
ATOM 679 O O . GLU A 1 84 ? -6.597 -12.132 3.154 1.00 94.69 84 GLU A O 1
ATOM 684 N N . TYR A 1 85 ? -6.340 -9.897 3.124 1.00 93.25 85 TYR A N 1
ATOM 685 C CA . TYR A 1 85 ? -5.341 -9.800 4.180 1.00 93.25 85 TYR A CA 1
ATOM 686 C C . TYR A 1 85 ? -5.866 -8.899 5.292 1.00 93.25 85 TYR A C 1
ATOM 688 O O . TYR A 1 85 ? -6.186 -7.733 5.061 1.00 93.25 85 TYR A O 1
ATOM 696 N N . ARG A 1 86 ? -5.926 -9.434 6.511 1.00 93.88 86 ARG A N 1
ATOM 697 C CA . ARG A 1 86 ? -6.121 -8.639 7.726 1.00 93.88 86 ARG A CA 1
ATOM 698 C C . ARG A 1 86 ? -4.752 -8.288 8.271 1.00 93.88 86 ARG A C 1
ATOM 700 O O . ARG A 1 86 ? -3.962 -9.183 8.553 1.00 93.88 86 ARG A O 1
ATOM 707 N N . ILE A 1 87 ? -4.464 -6.998 8.342 1.00 91.56 87 ILE A N 1
ATOM 708 C CA . ILE A 1 87 ? -3.131 -6.511 8.673 1.00 91.56 87 ILE A CA 1
ATOM 709 C C . ILE A 1 87 ? -2.907 -6.640 10.178 1.00 91.56 87 ILE A C 1
ATOM 711 O O . ILE A 1 87 ? -3.650 -6.076 10.981 1.00 91.56 87 ILE A O 1
ATOM 715 N N . ASP A 1 88 ? -1.865 -7.378 10.545 1.00 88.06 88 ASP A N 1
ATOM 716 C CA . ASP A 1 88 ? -1.422 -7.583 11.920 1.00 88.06 88 ASP A CA 1
ATOM 717 C C . ASP A 1 88 ? 0.062 -7.202 12.071 1.00 88.06 88 ASP A C 1
ATOM 719 O O . ASP A 1 88 ? 0.578 -6.400 11.295 1.00 88.06 88 ASP A O 1
ATOM 723 N N . GLU A 1 89 ? 0.746 -7.699 13.103 1.00 81.75 89 GLU A N 1
ATOM 724 C CA . GLU A 1 89 ? 2.158 -7.372 13.346 1.00 81.75 89 GLU A CA 1
ATOM 725 C C . GLU A 1 89 ? 3.130 -8.027 12.351 1.00 81.75 89 GLU A C 1
ATOM 727 O O . GLU A 1 89 ? 4.285 -7.605 12.241 1.00 81.75 89 GLU A O 1
ATOM 732 N N . ASN A 1 90 ? 2.690 -9.050 11.620 1.00 82.44 90 ASN A N 1
ATOM 733 C CA . ASN A 1 90 ? 3.497 -9.757 10.641 1.00 82.44 90 ASN A CA 1
ATOM 734 C C . ASN A 1 90 ? 3.339 -9.109 9.267 1.00 82.44 90 ASN A C 1
ATOM 736 O O . ASN A 1 90 ? 2.242 -8.752 8.841 1.00 82.44 90 ASN A O 1
ATOM 740 N N . PHE A 1 91 ? 4.440 -9.006 8.525 1.00 76.81 91 PHE A N 1
ATOM 741 C CA . PHE A 1 91 ? 4.331 -8.658 7.116 1.00 76.81 91 PHE A CA 1
ATOM 742 C C . PHE A 1 91 ? 3.680 -9.778 6.326 1.00 76.81 91 PHE A C 1
ATOM 744 O O . PHE A 1 91 ? 3.991 -10.961 6.493 1.00 76.81 91 PHE A O 1
ATOM 751 N N . THR A 1 92 ? 2.850 -9.374 5.376 1.00 74.88 92 THR A N 1
ATOM 752 C CA . THR A 1 92 ? 2.423 -10.255 4.304 1.00 74.88 92 THR A CA 1
ATOM 753 C C . THR A 1 92 ? 3.640 -10.661 3.463 1.00 74.88 92 THR A C 1
ATOM 755 O O . THR A 1 92 ? 4.495 -9.826 3.164 1.00 74.88 92 THR A O 1
ATOM 758 N N . PRO A 1 93 ? 3.736 -11.929 3.023 1.00 77.88 93 PRO A N 1
ATOM 759 C CA . PRO A 1 93 ? 4.854 -12.390 2.193 1.00 77.88 93 PRO A CA 1
ATOM 760 C C . PRO A 1 93 ? 4.804 -11.838 0.757 1.00 77.88 93 PRO A C 1
ATOM 762 O O . PRO A 1 93 ? 5.672 -12.134 -0.060 1.00 77.88 93 PRO A O 1
ATOM 765 N N . VAL A 1 94 ? 3.765 -11.070 0.432 1.00 85.88 94 VAL A N 1
ATOM 766 C CA . VAL A 1 94 ? 3.505 -10.475 -0.878 1.00 85.88 94 VAL A CA 1
ATOM 767 C C . VAL A 1 94 ? 3.224 -8.984 -0.714 1.00 85.88 94 VAL A C 1
ATOM 769 O O . VAL A 1 94 ? 2.731 -8.586 0.350 1.00 85.88 94 VAL A O 1
ATOM 772 N N . PRO A 1 95 ? 3.500 -8.161 -1.739 1.00 91.19 95 PRO A N 1
ATOM 773 C CA . PRO A 1 95 ? 3.107 -6.763 -1.711 1.00 91.19 95 PRO A CA 1
ATOM 774 C C . PRO A 1 95 ? 1.585 -6.640 -1.711 1.00 91.19 95 PRO A C 1
ATOM 776 O O . PRO A 1 95 ? 0.884 -7.379 -2.402 1.00 91.19 95 PRO A O 1
ATOM 779 N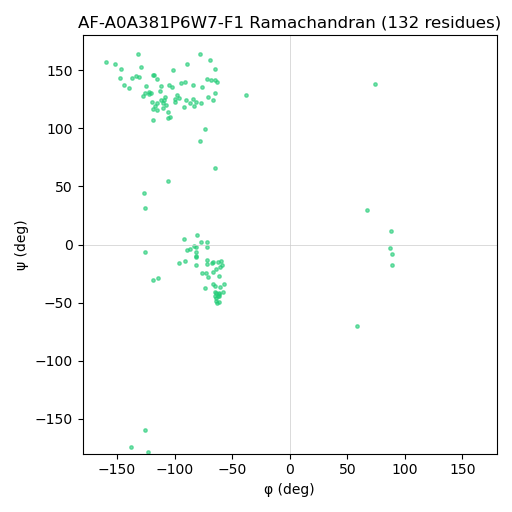 N . MET A 1 96 ? 1.080 -5.674 -0.953 1.00 92.88 96 MET A N 1
ATOM 780 C CA . MET A 1 96 ? -0.346 -5.356 -0.902 1.00 92.88 96 MET A CA 1
ATOM 781 C C . MET A 1 96 ? -0.794 -4.636 -2.167 1.00 92.88 96 MET A C 1
ATOM 783 O O . MET A 1 96 ? -1.885 -4.891 -2.676 1.00 92.88 96 MET A O 1
ATOM 787 N N . ILE A 1 97 ? 0.064 -3.759 -2.693 1.00 94.44 97 ILE A N 1
ATOM 788 C CA . ILE A 1 97 ? -0.155 -3.056 -3.956 1.00 94.44 97 ILE A CA 1
ATOM 789 C C . ILE A 1 97 ? 1.185 -2.915 -4.671 1.00 94.44 97 ILE A C 1
ATOM 791 O O . ILE A 1 97 ? 2.193 -2.580 -4.050 1.00 94.44 97 ILE A O 1
ATOM 795 N N . SER A 1 98 ? 1.196 -3.156 -5.977 1.00 95.50 98 SER A N 1
ATOM 796 C CA . SER A 1 98 ? 2.311 -2.802 -6.857 1.00 95.50 98 SER A CA 1
ATOM 797 C C . SER A 1 98 ? 1.885 -1.690 -7.810 1.00 95.50 98 SER A C 1
ATOM 799 O O . SER A 1 98 ? 0.786 -1.747 -8.362 1.00 95.50 98 SER A O 1
ATOM 801 N N . PHE A 1 99 ? 2.753 -0.702 -7.996 1.00 95.56 99 PHE A N 1
ATOM 802 C CA . PHE A 1 99 ? 2.592 0.424 -8.912 1.00 95.56 99 PHE A CA 1
ATOM 803 C C . PHE A 1 99 ? 3.569 0.239 -10.062 1.00 95.56 99 PHE A C 1
ATOM 805 O O . PHE A 1 99 ? 4.766 0.051 -9.825 1.00 95.56 99 PHE A O 1
ATOM 812 N N . TYR A 1 100 ? 3.052 0.241 -11.287 1.00 96.88 100 TYR A N 1
ATOM 813 C CA . TYR A 1 100 ? 3.837 -0.027 -12.482 1.00 96.88 100 TYR A CA 1
ATOM 814 C C . TYR A 1 100 ? 4.194 1.273 -13.215 1.00 96.88 100 TYR A C 1
ATOM 816 O O . TYR A 1 100 ? 3.386 2.205 -13.239 1.00 96.88 100 TYR A O 1
ATOM 824 N N . PRO A 1 101 ? 5.338 1.318 -13.927 1.00 96.00 101 PRO A N 1
ATOM 825 C CA . PRO A 1 101 ? 5.739 2.483 -14.722 1.00 96.00 101 PRO A CA 1
ATOM 826 C C . PRO A 1 101 ? 4.743 2.895 -15.812 1.00 96.00 101 PRO A C 1
ATOM 828 O O . PRO A 1 101 ? 4.827 4.004 -16.331 1.00 96.00 101 PRO A O 1
ATOM 831 N N . SER A 1 102 ? 3.820 2.003 -16.186 1.00 96.88 102 SER A N 1
ATOM 832 C CA . SER A 1 102 ? 2.729 2.282 -17.124 1.00 96.88 102 SER A CA 1
ATOM 833 C C . SER A 1 102 ? 1.635 3.184 -16.540 1.00 96.88 102 SER A C 1
ATOM 835 O O . SER A 1 102 ? 0.792 3.667 -17.293 1.00 96.88 102 SER A O 1
ATOM 837 N N . GLY A 1 103 ? 1.625 3.403 -15.221 1.00 94.56 103 GLY A N 1
ATOM 838 C CA . GLY A 1 103 ? 0.527 4.036 -14.486 1.00 94.56 103 GLY A CA 1
ATOM 839 C C . GLY A 1 103 ? -0.557 3.048 -14.039 1.00 94.56 103 GLY A C 1
ATOM 840 O O . GLY A 1 103 ? -1.491 3.436 -13.347 1.00 94.56 103 GLY A O 1
ATOM 841 N N . GLU A 1 104 ? -0.442 1.770 -14.401 1.00 97.94 104 GLU A N 1
ATOM 842 C CA . GLU A 1 104 ? -1.312 0.709 -13.893 1.00 97.94 104 GLU A CA 1
ATOM 843 C C . GLU A 1 104 ? -0.905 0.287 -12.473 1.00 97.94 104 GLU A C 1
ATOM 845 O O . GLU A 1 104 ? 0.215 0.533 -12.013 1.00 97.94 104 GLU A O 1
ATOM 850 N N . THR A 1 105 ? -1.802 -0.419 -11.784 1.00 97.6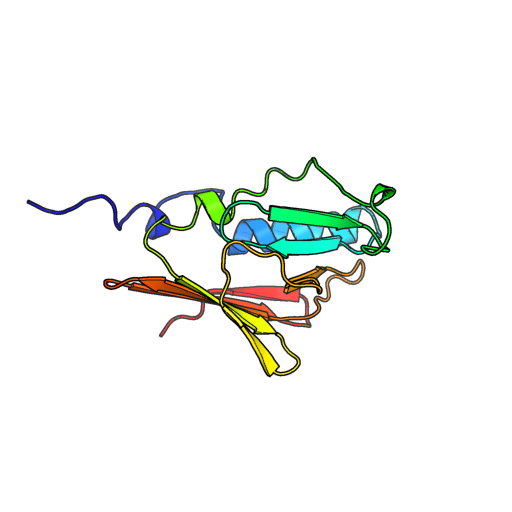2 105 THR A N 1
ATOM 851 C CA . THR A 1 105 ? -1.511 -1.020 -10.473 1.00 97.62 105 THR A CA 1
ATOM 852 C C . THR A 1 105 ? -1.949 -2.479 -10.411 1.00 97.62 105 THR A C 1
ATOM 854 O O . THR 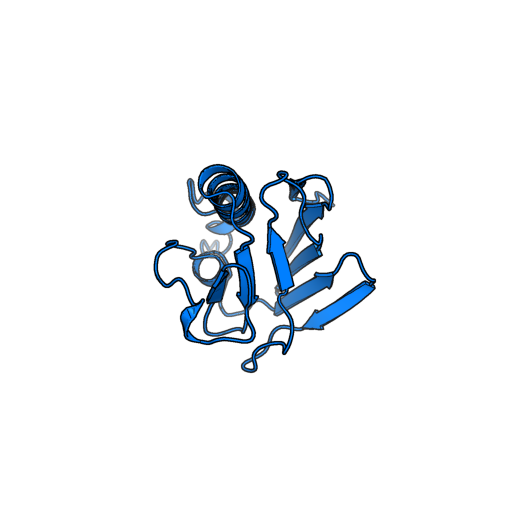A 1 105 ? -2.764 -2.938 -11.213 1.00 97.62 105 THR A O 1
ATOM 857 N N . SER A 1 106 ? -1.458 -3.225 -9.419 1.00 96.56 106 SER A N 1
ATOM 858 C CA . SER A 1 106 ? -1.951 -4.584 -9.141 1.00 96.56 106 SER A CA 1
ATOM 859 C C . SER A 1 106 ? -3.396 -4.609 -8.624 1.00 96.56 106 SER A C 1
ATOM 861 O O . SER A 1 106 ? -4.026 -5.666 -8.641 1.00 96.56 106 SER A O 1
ATOM 863 N N . GLY A 1 107 ? -3.904 -3.455 -8.180 1.00 96.69 107 GLY A N 1
ATOM 864 C CA . GLY A 1 107 ? -5.252 -3.231 -7.678 1.00 96.69 107 GLY A CA 1
ATOM 865 C C . GLY A 1 107 ? -5.525 -3.798 -6.280 1.00 96.69 107 GLY A C 1
ATOM 866 O O . GLY A 1 107 ? -5.147 -4.925 -5.957 1.00 96.69 107 GLY A O 1
ATOM 867 N N . ALA A 1 108 ? -6.232 -3.022 -5.457 1.00 96.75 108 ALA A N 1
ATOM 868 C CA . ALA A 1 108 ? -6.719 -3.442 -4.148 1.00 96.75 108 ALA A CA 1
ATOM 869 C C . ALA A 1 108 ? -7.883 -2.567 -3.654 1.00 96.75 108 ALA A C 1
ATOM 871 O O . ALA A 1 108 ? -8.017 -1.400 -4.028 1.00 96.75 108 ALA A O 1
ATOM 872 N N . ILE A 1 109 ? -8.694 -3.119 -2.754 1.00 96.44 109 ILE A N 1
ATOM 873 C CA . ILE A 1 109 ? -9.608 -2.362 -1.900 1.00 96.44 109 ILE A CA 1
ATOM 874 C C . ILE A 1 109 ? -9.042 -2.381 -0.485 1.00 96.44 109 ILE A C 1
ATOM 876 O O . ILE A 1 109 ? -8.889 -3.445 0.112 1.00 96.44 109 ILE A O 1
ATOM 880 N N . ILE A 1 110 ? -8.759 -1.199 0.052 1.00 94.62 110 ILE A N 1
ATOM 881 C CA . ILE A 1 110 ? -8.313 -1.012 1.429 1.00 94.62 110 ILE A CA 1
ATOM 882 C C . ILE A 1 110 ? -9.519 -0.582 2.252 1.00 94.62 110 ILE A C 1
ATOM 884 O O . ILE A 1 110 ? -10.148 0.434 1.953 1.00 94.62 110 ILE A O 1
ATOM 888 N N . THR A 1 111 ? -9.832 -1.344 3.291 1.00 94.38 111 THR A N 1
ATOM 889 C CA . THR A 1 111 ? -10.851 -1.016 4.287 1.00 94.38 111 THR A CA 1
ATOM 890 C C . THR A 1 111 ? -10.160 -0.699 5.604 1.00 94.38 111 THR A C 1
ATOM 892 O O . THR A 1 111 ? -9.444 -1.534 6.143 1.00 94.38 111 THR A O 1
ATOM 895 N N . ILE A 1 112 ? -10.389 0.502 6.122 1.00 91.50 112 ILE A N 1
ATOM 896 C CA . ILE A 1 112 ? -9.977 0.944 7.452 1.00 91.50 112 ILE A CA 1
ATOM 897 C C . ILE A 1 112 ? -11.251 1.080 8.275 1.00 91.50 112 ILE A C 1
ATOM 899 O O . ILE A 1 112 ? -12.131 1.874 7.929 1.00 91.50 112 ILE A O 1
ATOM 903 N N . GLN A 1 113 ? -11.381 0.302 9.342 1.00 91.06 113 GLN A N 1
ATOM 904 C CA . GLN A 1 113 ? -12.607 0.273 10.133 1.00 91.06 113 GLN A CA 1
ATOM 905 C C . GLN A 1 113 ? -12.330 0.264 11.631 1.00 91.06 113 GLN A C 1
ATOM 907 O O . GLN A 1 113 ? -11.407 -0.385 12.108 1.00 91.06 113 GLN A O 1
ATOM 912 N N . ASN A 1 114 ? -13.173 0.959 12.384 1.00 88.50 114 ASN A N 1
ATOM 913 C CA . ASN A 1 114 ? -13.243 0.844 13.834 1.00 88.50 114 ASN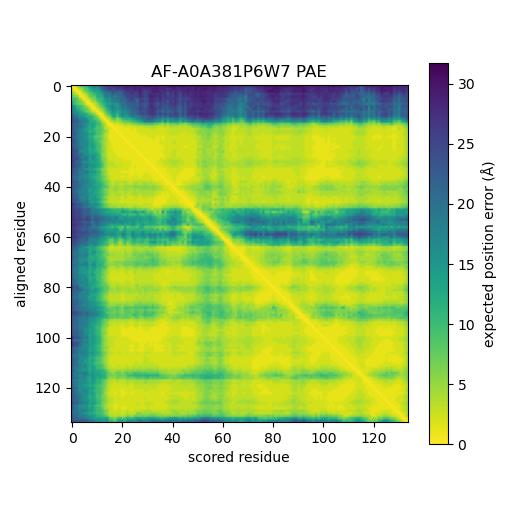 A CA 1
ATOM 914 C C . ASN A 1 114 ? -14.711 0.826 14.279 1.00 88.50 114 ASN A C 1
ATOM 916 O O . ASN A 1 114 ? -15.632 0.814 13.465 1.00 88.50 114 ASN A O 1
ATOM 920 N N . THR A 1 115 ? -14.948 0.852 15.589 1.00 86.56 115 THR A N 1
ATOM 921 C CA . THR A 1 115 ? -16.309 0.808 16.159 1.00 86.56 115 THR A CA 1
ATOM 922 C C . THR A 1 115 ? -17.224 1.963 15.728 1.00 86.56 115 THR A C 1
ATOM 924 O O . THR A 1 115 ? -18.430 1.894 15.957 1.00 86.56 115 THR A O 1
ATOM 927 N N . LYS A 1 116 ? -16.679 3.036 15.140 1.00 83.25 116 LYS A N 1
ATOM 928 C CA . LYS A 1 116 ? -17.409 4.271 14.812 1.00 83.25 116 LYS A CA 1
ATOM 929 C C . LYS A 1 116 ? -17.515 4.538 13.318 1.00 83.25 116 LYS A C 1
ATOM 931 O O . LYS A 1 116 ? -18.450 5.222 12.911 1.00 83.25 116 LYS A O 1
ATOM 936 N N . LEU A 1 117 ? -16.550 4.082 12.521 1.00 83.25 117 LEU A N 1
ATOM 937 C CA . LEU A 1 117 ? -16.492 4.389 11.097 1.00 83.25 117 LEU A CA 1
ATOM 938 C C . LEU A 1 117 ? -15.917 3.232 10.285 1.00 83.25 117 LEU A C 1
ATOM 940 O O . LEU A 1 117 ? -15.073 2.473 10.753 1.00 83.25 117 LEU A O 1
ATOM 944 N N . THR A 1 118 ? -16.351 3.151 9.033 1.00 88.94 118 THR A N 1
ATOM 945 C CA . THR A 1 118 ? -15.710 2.359 7.985 1.00 88.94 118 THR A CA 1
ATOM 946 C C . THR A 1 118 ? -15.314 3.305 6.863 1.00 88.94 118 THR A C 1
ATOM 948 O O . THR A 1 118 ? -16.101 4.145 6.427 1.00 88.94 118 THR A O 1
ATOM 951 N N . TYR A 1 119 ? -14.068 3.206 6.429 1.00 87.44 119 TYR A N 1
ATOM 952 C CA . TYR A 1 119 ? -13.492 4.009 5.368 1.00 87.44 119 TYR A CA 1
ATOM 953 C C . TYR A 1 119 ? -12.862 3.076 4.343 1.00 87.44 119 TYR A C 1
ATOM 955 O O . TYR A 1 119 ? -12.089 2.188 4.691 1.00 87.44 119 TYR A O 1
ATOM 963 N N . LYS A 1 120 ? -13.235 3.254 3.077 1.00 93.06 120 LYS A N 1
ATOM 964 C CA . LYS A 1 120 ? -12.827 2.374 1.986 1.00 93.06 120 LYS A CA 1
ATOM 965 C C . LYS A 1 120 ? -12.168 3.164 0.870 1.00 93.06 120 LYS A C 1
ATOM 967 O O . LYS A 1 120 ? -12.668 4.215 0.461 1.00 93.06 120 LYS A O 1
ATOM 972 N N . ILE A 1 121 ? -11.075 2.622 0.355 1.00 93.25 121 ILE A N 1
ATOM 973 C CA . ILE A 1 121 ? -10.300 3.176 -0.751 1.00 93.25 121 ILE A CA 1
ATOM 974 C C . ILE A 1 121 ? -10.178 2.089 -1.810 1.00 93.25 121 ILE A C 1
ATOM 976 O O . ILE A 1 121 ? -9.797 0.964 -1.498 1.00 93.25 121 ILE A O 1
ATOM 980 N N . ALA A 1 122 ? -10.482 2.428 -3.055 1.00 95.38 122 ALA A N 1
ATOM 981 C CA . ALA A 1 122 ? -10.174 1.603 -4.209 1.00 95.38 122 ALA A CA 1
ATOM 982 C C . ALA A 1 122 ? -8.905 2.129 -4.877 1.00 95.38 122 ALA A C 1
ATOM 984 O O . ALA A 1 122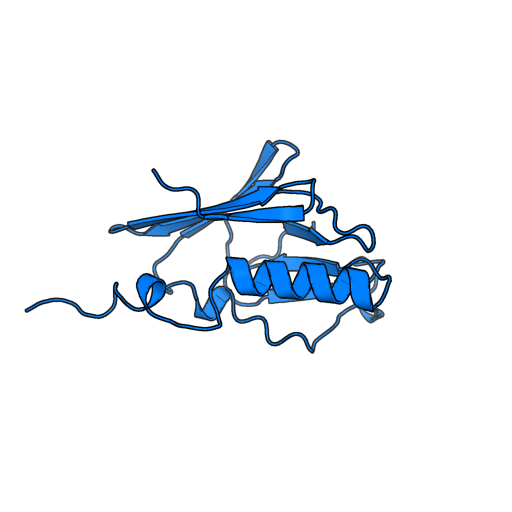 ? -8.855 3.292 -5.276 1.00 95.38 122 ALA A O 1
ATOM 985 N N . VAL A 1 123 ? -7.919 1.255 -5.042 1.00 96.88 123 VAL A N 1
ATOM 986 C CA . VAL A 1 123 ? -6.822 1.417 -5.994 1.00 96.88 123 VAL A CA 1
ATOM 987 C C . VAL A 1 123 ? -7.120 0.453 -7.134 1.00 96.88 123 VAL A C 1
ATOM 989 O O . VAL A 1 123 ? -7.103 -0.762 -6.945 1.00 96.88 123 VAL A O 1
ATOM 992 N N . LYS A 1 124 ? -7.503 0.970 -8.299 1.00 96.50 124 LYS A N 1
ATOM 993 C CA . LYS A 1 124 ? -7.926 0.151 -9.440 1.00 96.50 124 LYS A CA 1
ATOM 994 C C . LYS A 1 124 ? -6.734 -0.212 -10.318 1.00 96.50 124 LYS A C 1
ATOM 996 O O . LYS A 1 124 ? -5.738 0.507 -10.379 1.00 96.50 124 LYS A O 1
ATOM 1001 N N . THR A 1 125 ? -6.860 -1.311 -11.058 1.00 96.88 125 THR A N 1
ATOM 1002 C CA . THR A 1 125 ? -5.789 -1.811 -11.931 1.00 96.88 125 THR A CA 1
ATOM 1003 C C . THR A 1 125 ? -5.400 -0.830 -13.037 1.00 96.88 125 THR A C 1
ATOM 1005 O O . THR A 1 125 ? -4.252 -0.804 -13.455 1.00 96.88 125 THR A O 1
ATOM 1008 N N . ASN A 1 126 ? -6.323 0.035 -13.459 1.00 95.69 126 ASN A N 1
ATOM 1009 C CA . ASN A 1 126 ? -6.078 1.102 -14.431 1.00 95.69 126 ASN A CA 1
ATOM 1010 C C . ASN A 1 126 ? -5.408 2.362 -13.838 1.00 95.69 126 ASN A C 1
ATOM 1012 O O . ASN A 1 126 ? -5.377 3.385 -14.516 1.00 95.69 126 ASN A O 1
ATOM 1016 N N . GLY A 1 127 ? -4.954 2.329 -12.581 1.00 93.75 127 GLY A N 1
ATOM 1017 C CA . GLY A 1 127 ? -4.308 3.469 -11.920 1.00 93.75 127 GLY A CA 1
ATOM 1018 C C . GLY A 1 127 ? -5.250 4.422 -11.188 1.00 93.75 127 GLY A C 1
ATOM 1019 O O . GLY A 1 127 ? -4.790 5.295 -10.459 1.00 93.75 127 GLY A O 1
ATOM 1020 N N . GLU A 1 128 ? -6.569 4.273 -11.333 1.00 95.81 128 GLU A N 1
ATOM 1021 C CA . GLU A 1 128 ? -7.521 5.157 -10.656 1.00 95.81 128 GLU A CA 1
ATOM 1022 C C . GLU A 1 128 ? -7.554 4.878 -9.146 1.00 95.81 128 GLU A C 1
ATOM 1024 O O . GLU A 1 128 ? -7.800 3.748 -8.713 1.00 95.81 128 GLU A O 1
ATOM 1029 N N . ILE A 1 129 ? -7.366 5.925 -8.341 1.00 94.38 129 ILE A N 1
ATOM 1030 C CA . ILE A 1 129 ? -7.417 5.863 -6.879 1.00 94.38 129 ILE A CA 1
ATOM 1031 C C . ILE A 1 129 ? -8.592 6.706 -6.392 1.00 94.38 129 ILE A C 1
ATOM 1033 O O . ILE A 1 129 ? -8.669 7.903 -6.668 1.00 94.38 129 ILE A O 1
ATOM 1037 N N . ALA A 1 130 ? -9.518 6.090 -5.659 1.00 91.56 130 ALA A N 1
ATOM 1038 C CA . ALA A 1 130 ? -10.734 6.764 -5.226 1.00 91.56 130 ALA A CA 1
ATOM 1039 C C . ALA A 1 130 ? -11.238 6.273 -3.870 1.00 91.56 130 ALA A C 1
ATOM 1041 O O . ALA A 1 130 ? -11.244 5.079 -3.569 1.00 91.56 130 A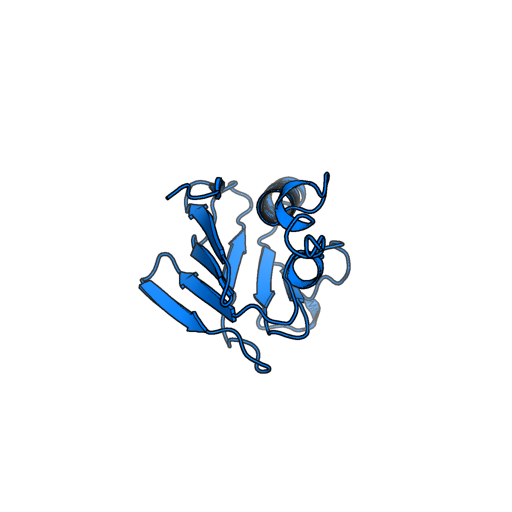LA A O 1
ATOM 1042 N N . LYS A 1 131 ? -11.774 7.205 -3.081 1.00 89.94 131 LYS A N 1
ATOM 1043 C CA . LYS A 1 131 ? -12.609 6.879 -1.926 1.00 89.94 131 LYS A CA 1
ATOM 1044 C C . LYS A 1 131 ? -13.900 6.209 -2.389 1.00 89.94 131 LYS A C 1
ATOM 1046 O O . LYS A 1 131 ? -14.619 6.764 -3.222 1.00 89.94 131 LYS A O 1
ATOM 1051 N N . ILE A 1 132 ? -14.246 5.081 -1.783 1.00 87.31 132 ILE A N 1
ATOM 1052 C CA . ILE A 1 132 ? -15.570 4.481 -1.943 1.00 87.31 132 ILE A CA 1
ATOM 1053 C C . ILE A 1 132 ? -16.509 5.189 -0.962 1.00 87.31 132 ILE A C 1
ATOM 1055 O O . ILE A 1 132 ? -16.276 5.194 0.249 1.00 87.31 132 ILE A O 1
ATOM 1059 N N . LYS A 1 133 ? -17.545 5.843 -1.493 1.00 73.12 133 LYS A N 1
ATOM 1060 C CA . LYS A 1 133 ? -18.653 6.371 -0.691 1.00 73.12 133 LYS A CA 1
ATOM 1061 C C . LYS A 1 133 ? -19.715 5.279 -0.592 1.00 73.12 133 LYS A C 1
ATOM 1063 O O . LYS A 1 133 ? -20.134 4.772 -1.631 1.00 73.12 133 LYS A O 1
ATOM 1068 N N . GLU A 1 134 ? -20.091 4.925 0.631 1.00 57.84 134 GLU A N 1
ATOM 1069 C CA . GLU A 1 134 ? -21.291 4.128 0.921 1.00 57.84 134 GLU A CA 1
ATOM 1070 C C . GLU A 1 134 ? -22.516 5.037 1.048 1.00 57.84 134 GLU A C 1
ATOM 1072 O O . GLU A 1 134 ? -22.350 6.185 1.533 1.00 57.84 134 GLU A O 1
#

Solvent-accessible surface area (backbone atoms only — not comparable to full-atom values): 7647 Å² total; per-residue (Å²): 135,84,78,71,82,72,53,56,79,81,64,52,82,89,53,42,61,58,53,48,55,47,51,49,32,52,49,9,36,74,69,65,38,34,37,31,35,35,55,30,73,83,52,75,45,38,21,40,76,49,72,92,43,79,87,25,57,52,82,87,61,98,72,48,55,69,79,56,47,60,93,80,45,49,44,35,40,34,29,68,88,69,52,76,44,74,54,37,88,58,68,61,98,56,62,62,39,38,25,30,42,87,43,32,29,61,15,28,40,42,37,43,33,44,100,86,50,78,45,39,36,38,38,35,46,81,45,53,64,43,74,57,82,130

Foldseek 3Di:
DDDPPVCCLVPDPDQHPLNLLLVQQVVQQVVQWKWFWKDALPDIWIFTRDPVDPVRTDPPDPRCNSVSADNQKWKWKQWPVGDIDTHHRDIDPGGSKMHGSVLFIRWIWIWIDHPPDIWIWTCHRNNDIDTDDD

Organism: NCBI:txid408172

Radius of gyration: 14.69 Å; Cα contacts (8 Å, |Δi|>4): 254; chains: 1; bounding box: 40×31×42 Å

pLDDT: mean 81.29, std 17.46, range [25.84, 97.94]

Sequence (134 aa):
MLNSNVINIFQASDNSAEKIFQKMSDESVLKGRTLHWFLNNKEERIYQDDYQNNESFIQSLDLKFLDSVSSDSEIIILTAQGMEYRIDENFTPVPMISFYPSGETSGAIITIQNTKLTYKIAVKTNGEIAKIKE

Mean predicted aligned error: 7.69 Å

Nearest PDB structures (foldseek):
  7qve-assembly1_e  TM=5.750E-01  e=8.540E+00  Spinacia oleracea
  5z06-assembly2_B  TM=1.531E-01  e=4.534E+00  Parabacteroides distasonis ATCC 8503

Secondary structure (DSSP, 8-state):
---GGGTHHHH-TT--HHHHHHHHHHHHHHHT--EEEEE-SS-EEEEES-TTSGGGEE--S---HHHHS-TT-EEEEEETTS-EEE--SSPPSS-SEEE-TTS-B--EEEEEE-SS-EEEEEE-TTS-EEEEP-